Protein AF-A0A293MWN7-F1 (afdb_monomer_lite)

pLDDT: mean 80.71, std 11.27, range [49.97, 97.69]

Foldseek 3Di:
DPPPCPDPPKDFDDDPNDTDDTQDDPDDDPVSVQVVCCVVPVDHDPDDDDDPDQPVDGPDDPPDDDPVVVVVVVVVVVVVVVCCCVDVVVVVVVVVVVVVVVVVVVVVVD

Secondary structure (DSSP, 8-state):
--S---SSS--EEEETTEEEEE---SS--HHHHHHHHHHHH-PPPSS-----SS-SS-SS------HHHHHHHHHHHHHHHHHHHHSHHHHHHHHHHHHHHHHHHHHTT-

Organism: Ornithodoros erraticus (NCBI:txid265619)

Structure (mmCIF, N/CA/C/O backbone):
data_AF-A0A293MWN7-F1
#
_entry.id   AF-A0A293MWN7-F1
#
loop_
_atom_site.group_PDB
_atom_site.id
_atom_site.type_symbol
_atom_site.label_atom_id
_atom_site.label_alt_id
_atom_site.label_comp_id
_atom_site.label_asym_id
_atom_site.label_entity_id
_atom_site.label_seq_id
_atom_site.pdbx_PDB_ins_code
_atom_site.Cartn_x
_atom_site.Cartn_y
_atom_site.Cartn_z
_atom_site.occupancy
_atom_site.B_iso_or_equiv
_atom_site.auth_seq_id
_atom_site.auth_comp_id
_atom_site.auth_asym_id
_atom_site.auth_atom_id
_atom_site.pdbx_PDB_model_num
ATOM 1 N N . MET A 1 1 ? -26.817 3.801 2.938 1.00 49.97 1 MET A N 1
ATOM 2 C CA . MET A 1 1 ? -25.585 3.862 3.760 1.00 49.97 1 MET A CA 1
ATOM 3 C C . MET A 1 1 ? -25.989 4.146 5.203 1.00 49.97 1 MET A C 1
ATOM 5 O O . MET A 1 1 ? -26.403 5.258 5.484 1.00 49.97 1 MET A O 1
ATOM 9 N N . ARG A 1 2 ? -26.010 3.144 6.093 1.00 62.00 2 ARG A N 1
ATOM 10 C CA . ARG A 1 2 ? -26.714 3.249 7.392 1.00 62.00 2 ARG A CA 1
ATOM 11 C C . ARG A 1 2 ? -25.866 3.818 8.546 1.00 62.00 2 ARG A C 1
ATOM 13 O O . ARG A 1 2 ? -26.436 4.183 9.564 1.00 62.00 2 ARG A O 1
ATOM 20 N N . TYR A 1 3 ? -24.542 3.930 8.373 1.00 65.81 3 TYR A N 1
ATOM 21 C CA . TYR A 1 3 ? -23.612 4.328 9.446 1.00 65.81 3 TYR A CA 1
ATOM 22 C C . TYR A 1 3 ? -22.514 5.328 9.042 1.00 65.81 3 TYR A C 1
ATOM 24 O O . TYR A 1 3 ? -21.594 5.518 9.827 1.00 65.81 3 TYR A O 1
ATOM 32 N N . GLY A 1 4 ? -22.598 5.961 7.859 1.00 57.59 4 GLY A N 1
ATOM 33 C CA . GLY A 1 4 ? -21.717 7.071 7.437 1.00 57.59 4 GLY A CA 1
ATOM 34 C C . GLY A 1 4 ? -20.269 6.970 7.939 1.00 57.59 4 GLY A C 1
ATOM 35 O O . GLY A 1 4 ? -19.849 7.765 8.780 1.00 57.59 4 GLY A O 1
ATOM 36 N N . LEU A 1 5 ? -19.535 5.942 7.506 1.00 58.16 5 LEU A N 1
ATOM 37 C CA . LEU A 1 5 ? -18.146 5.726 7.915 1.00 58.16 5 LEU A CA 1
ATOM 38 C C . LEU A 1 5 ? -17.258 6.705 7.135 1.00 58.16 5 LEU A C 1
ATOM 40 O O . LEU A 1 5 ? -16.995 6.491 5.958 1.00 58.16 5 LEU A O 1
ATOM 44 N N . VAL A 1 6 ? -16.866 7.809 7.776 1.00 58.00 6 VAL A N 1
ATOM 45 C CA . VAL A 1 6 ? -16.071 8.888 7.151 1.00 58.00 6 VAL A CA 1
ATOM 46 C C . VAL A 1 6 ? -14.558 8.640 7.277 1.00 58.00 6 VAL A C 1
ATOM 48 O O . VAL A 1 6 ? -13.785 9.225 6.530 1.00 58.00 6 VAL A O 1
ATOM 51 N N . ALA A 1 7 ? -14.118 7.750 8.176 1.00 57.31 7 ALA A N 1
ATOM 52 C CA . ALA A 1 7 ? -12.700 7.437 8.379 1.00 57.31 7 ALA A CA 1
ATOM 53 C C . ALA A 1 7 ? -12.491 6.042 8.998 1.00 57.31 7 ALA A C 1
ATOM 55 O O . ALA A 1 7 ? -13.381 5.516 9.673 1.00 57.31 7 ALA A O 1
ATOM 56 N N . VAL A 1 8 ? -11.312 5.452 8.782 1.00 59.66 8 VAL A N 1
ATOM 57 C CA . VAL A 1 8 ? -10.897 4.149 9.327 1.00 59.66 8 VAL A CA 1
ATOM 58 C C . VAL A 1 8 ? -9.725 4.373 10.292 1.00 59.66 8 VAL A C 1
ATOM 60 O O . VAL A 1 8 ? -8.837 5.149 9.941 1.00 59.66 8 VAL A O 1
ATOM 63 N N . PRO A 1 9 ? -9.682 3.706 11.460 1.00 68.06 9 PRO A N 1
ATOM 64 C CA . PRO A 1 9 ? -10.727 2.866 12.059 1.00 68.06 9 PRO A CA 1
ATOM 65 C C . PRO A 1 9 ? -11.838 3.695 12.739 1.00 68.06 9 PRO A C 1
ATOM 67 O O . PRO A 1 9 ? -11.569 4.628 13.485 1.00 68.06 9 PRO A O 1
ATOM 70 N N . SER A 1 10 ? -13.108 3.333 12.512 1.00 80.69 10 SER A N 1
ATOM 71 C CA . SER A 1 10 ? -14.275 3.910 13.209 1.00 80.69 10 SER A CA 1
ATOM 72 C C . SER A 1 10 ? -14.856 2.886 14.185 1.00 80.69 10 SER A C 1
ATOM 74 O O . SER A 1 10 ? -15.312 1.829 13.754 1.00 80.69 10 SER A O 1
ATOM 76 N N . ILE A 1 11 ? -14.899 3.207 15.479 1.00 86.50 11 ILE A N 1
ATOM 77 C CA . ILE A 1 11 ? -15.448 2.320 16.517 1.00 86.50 11 ILE A CA 1
ATOM 78 C C . ILE A 1 11 ? -16.854 2.804 16.898 1.00 86.50 11 ILE A C 1
ATOM 80 O O . ILE A 1 11 ? -17.045 3.965 17.264 1.00 86.50 11 ILE A O 1
ATOM 84 N N . LEU A 1 12 ? -17.851 1.918 16.808 1.00 90.00 12 LEU A N 1
ATOM 85 C CA . LEU A 1 12 ? -19.230 2.176 17.235 1.00 90.00 12 LEU A CA 1
ATOM 86 C C . LEU A 1 12 ? -19.639 1.192 18.328 1.00 90.00 12 LEU A C 1
ATOM 88 O O . LEU A 1 12 ? -19.422 -0.012 18.206 1.00 90.00 12 LEU A O 1
ATOM 92 N N . LEU A 1 13 ? -20.288 1.710 19.365 1.00 89.31 13 LEU A N 1
ATOM 93 C CA . LEU A 1 13 ? -20.860 0.916 20.440 1.00 89.31 13 LEU A CA 1
ATOM 94 C C . LEU A 1 13 ? -22.328 0.622 20.132 1.00 89.31 13 LEU A C 1
ATOM 96 O O . LEU A 1 13 ? -23.113 1.543 19.888 1.00 89.31 13 LEU A O 1
ATOM 100 N N . PHE A 1 14 ? -22.699 -0.656 20.169 1.00 91.25 14 PHE A N 1
ATOM 101 C CA . PHE A 1 14 ? -24.064 -1.117 19.936 1.00 91.25 14 PHE A CA 1
ATOM 102 C C . PHE A 1 14 ? -24.683 -1.684 21.211 1.00 91.25 14 PHE A C 1
ATOM 104 O O . PHE A 1 14 ? -24.028 -2.387 21.973 1.00 91.25 14 PHE A O 1
ATOM 111 N N . HIS A 1 15 ? -25.973 -1.424 21.403 1.00 90.06 15 HIS A N 1
ATOM 112 C CA . HIS A 1 15 ? -26.793 -2.030 22.447 1.00 90.06 15 HIS A CA 1
ATOM 113 C C . HIS A 1 15 ? -28.186 -2.316 21.878 1.00 90.06 15 HIS A C 1
ATOM 115 O O . HIS A 1 15 ? -28.778 -1.447 21.234 1.00 90.06 15 HIS A O 1
ATOM 121 N N . ASN A 1 16 ? -28.703 -3.537 22.065 1.00 90.00 16 ASN A N 1
ATOM 122 C CA . ASN A 1 16 ? -29.993 -3.980 21.511 1.00 90.00 16 ASN A CA 1
ATOM 123 C C . ASN A 1 16 ? -30.162 -3.649 20.011 1.00 90.00 16 ASN A C 1
ATOM 125 O O . ASN A 1 16 ? -31.153 -3.047 19.598 1.00 90.00 16 ASN A O 1
ATOM 129 N N . ALA A 1 17 ? -29.153 -3.991 19.197 1.00 85.19 17 ALA A N 1
ATOM 130 C CA . ALA A 1 17 ? -29.096 -3.736 17.749 1.00 85.19 17 ALA A CA 1
ATOM 131 C C . ALA A 1 17 ? -29.156 -2.250 17.318 1.00 85.19 17 ALA A C 1
ATOM 133 O O . ALA A 1 17 ? -29.296 -1.949 16.130 1.00 85.19 17 ALA A O 1
ATOM 134 N N . ARG A 1 18 ? -29.004 -1.301 18.253 1.00 87.38 18 ARG A N 1
ATOM 135 C CA . ARG A 1 18 ? -28.915 0.140 17.979 1.00 87.38 18 ARG A CA 1
ATOM 136 C C . ARG A 1 18 ? -27.518 0.663 18.294 1.00 87.38 18 ARG A C 1
ATOM 138 O O . ARG A 1 18 ? -26.957 0.327 19.331 1.00 87.38 18 ARG A O 1
ATOM 145 N N . ALA A 1 19 ? -26.971 1.498 17.412 1.00 87.75 19 ALA A N 1
ATOM 146 C CA . ALA A 1 19 ? -25.730 2.214 17.692 1.00 87.75 19 ALA A CA 1
ATOM 147 C C . ALA A 1 19 ? -26.026 3.315 18.718 1.00 87.75 19 ALA A C 1
ATOM 149 O O . ALA A 1 19 ? -26.878 4.167 18.471 1.00 87.75 19 ALA A O 1
ATOM 150 N N . ILE A 1 20 ? -25.361 3.265 19.868 1.00 89.69 20 ILE A N 1
ATOM 151 C CA . ILE A 1 20 ? -25.598 4.181 20.992 1.00 89.69 20 ILE A CA 1
ATOM 152 C C . ILE A 1 20 ? -24.499 5.230 21.138 1.00 89.69 20 ILE A C 1
ATOM 154 O O . ILE A 1 20 ? -24.758 6.311 21.657 1.00 89.69 20 ILE A O 1
ATOM 158 N N . ALA A 1 21 ? -23.287 4.937 20.666 1.00 88.00 21 ALA A N 1
ATOM 159 C CA . ALA A 1 21 ? -22.173 5.869 20.717 1.00 88.00 21 ALA A CA 1
ATOM 160 C C . ALA A 1 21 ? -21.164 5.584 19.603 1.00 88.00 21 ALA A C 1
ATOM 162 O O . ALA A 1 21 ? -21.017 4.448 19.148 1.00 88.00 21 ALA A O 1
ATOM 163 N N . LYS A 1 22 ? -20.452 6.626 19.181 1.00 87.56 22 LYS A N 1
ATOM 164 C CA . LYS A 1 22 ? -19.340 6.548 18.235 1.00 87.56 22 LYS A CA 1
ATOM 165 C C . LYS A 1 22 ? -18.094 7.084 18.928 1.00 87.56 22 LYS A C 1
ATOM 167 O O . LYS A 1 22 ? -18.147 8.161 19.519 1.00 87.56 22 LYS A O 1
ATOM 172 N N . PHE A 1 23 ? -16.999 6.341 18.852 1.00 86.25 23 PHE A N 1
ATOM 173 C CA . PHE A 1 23 ? -15.698 6.821 19.290 1.00 86.25 23 PHE A CA 1
ATOM 174 C C . PHE A 1 23 ? -15.207 7.880 18.298 1.00 86.25 23 PHE A C 1
ATOM 176 O O . PHE A 1 23 ? -15.163 7.630 17.091 1.00 86.25 23 PHE A O 1
ATOM 183 N 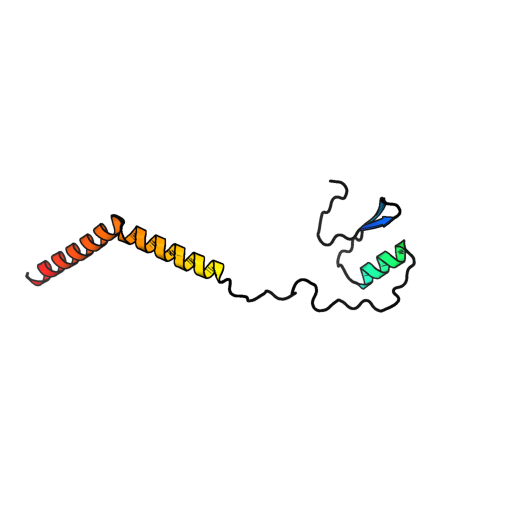N . ASN A 1 24 ? -14.911 9.075 18.799 1.00 81.88 24 ASN A N 1
ATOM 184 C CA . ASN A 1 24 ? -14.467 10.208 17.999 1.00 81.88 24 ASN A CA 1
ATOM 185 C C . ASN A 1 24 ? -13.390 10.955 18.780 1.00 81.88 24 ASN A C 1
ATOM 187 O O . ASN A 1 24 ? -13.701 11.895 19.511 1.00 81.88 24 ASN A O 1
ATOM 191 N N . ASP A 1 25 ? -12.157 10.477 18.663 1.00 78.62 25 ASP A N 1
ATOM 192 C CA . ASP A 1 25 ? -10.992 11.081 19.296 1.00 78.62 25 ASP A CA 1
ATOM 193 C C . ASP A 1 25 ? -10.051 11.631 18.223 1.00 78.62 25 ASP A C 1
ATOM 195 O O . ASP A 1 25 ? -9.890 11.021 17.162 1.00 78.62 25 ASP A O 1
ATOM 199 N N . THR A 1 26 ? -9.455 12.792 18.485 1.00 75.50 26 THR A N 1
ATOM 200 C CA . THR A 1 26 ? -8.536 13.462 17.551 1.00 75.50 26 THR A CA 1
ATOM 201 C C . THR A 1 26 ? -7.229 12.676 17.427 1.00 75.50 26 THR A C 1
ATOM 203 O O . THR A 1 26 ? -6.635 12.627 16.351 1.00 75.50 26 THR A O 1
ATOM 206 N N . HIS A 1 27 ? -6.814 12.016 18.514 1.00 77.00 27 HIS A N 1
ATOM 207 C CA . HIS A 1 27 ? -5.659 11.125 18.568 1.00 77.00 27 HIS A CA 1
ATOM 208 C C . HIS A 1 27 ? -6.082 9.785 19.183 1.00 77.00 27 HIS A C 1
ATOM 210 O O . HIS A 1 27 ? -6.162 9.679 20.403 1.00 77.00 27 HIS A O 1
ATOM 216 N N . PRO A 1 28 ? -6.377 8.760 18.364 1.00 74.56 28 PRO A N 1
ATOM 217 C CA . PRO A 1 28 ? -6.817 7.467 18.871 1.00 74.56 28 PRO A CA 1
ATOM 218 C C . PRO A 1 28 ? -5.740 6.826 19.754 1.00 74.56 28 PRO A C 1
ATOM 220 O O . PRO A 1 28 ? -4.670 6.471 19.262 1.00 74.56 28 PRO A O 1
ATOM 223 N N . SER A 1 29 ? -6.032 6.655 21.043 1.00 82.50 29 SER A N 1
ATOM 224 C CA . SER A 1 29 ? -5.174 5.938 21.991 1.00 82.50 29 SER A CA 1
ATOM 225 C C . SER A 1 29 ? -5.944 4.834 22.723 1.00 82.50 29 SER A C 1
ATOM 227 O O . SER A 1 29 ? -7.181 4.839 22.781 1.00 82.50 29 SER A O 1
ATOM 229 N N . ILE A 1 30 ? -5.214 3.865 23.282 1.00 84.25 30 ILE A N 1
ATOM 230 C CA . ILE A 1 30 ? -5.802 2.760 24.054 1.00 84.25 30 ILE A CA 1
ATOM 231 C C . ILE A 1 30 ? -6.468 3.285 25.332 1.00 84.25 30 ILE A C 1
ATOM 233 O O . ILE A 1 30 ? -7.541 2.812 25.715 1.00 84.25 30 ILE A O 1
ATOM 237 N N . GLU A 1 31 ? -5.889 4.309 25.956 1.00 85.62 31 GLU A N 1
ATOM 238 C CA . GLU A 1 31 ? -6.444 4.968 27.138 1.00 85.62 31 GLU A CA 1
ATOM 239 C C . GLU A 1 31 ? -7.770 5.660 26.803 1.00 85.62 31 GLU A C 1
ATOM 241 O O . GLU A 1 31 ? -8.761 5.476 27.515 1.00 85.62 31 GLU A O 1
ATOM 246 N N . GLY A 1 32 ? -7.822 6.393 25.683 1.00 87.12 32 GLY A N 1
ATOM 247 C CA . GLY A 1 32 ? -9.039 7.053 25.205 1.00 87.12 32 GLY A CA 1
ATOM 248 C C . GLY A 1 32 ? -10.159 6.054 24.910 1.00 87.12 32 GLY A C 1
ATOM 249 O O . GLY A 1 32 ? -11.307 6.249 25.327 1.00 87.12 32 GLY A O 1
ATOM 250 N N . LEU A 1 33 ? -9.826 4.931 24.265 1.00 86.94 33 LEU A N 1
ATOM 251 C CA . LEU A 1 33 ? -10.781 3.853 24.001 1.00 86.94 33 LEU A CA 1
ATOM 252 C C . LEU A 1 33 ? -11.284 3.201 25.298 1.00 86.94 33 LEU A C 1
ATOM 254 O O . LEU A 1 33 ? -12.487 2.973 25.452 1.00 86.94 33 LEU A O 1
ATOM 258 N N . THR A 1 34 ? -10.387 2.943 26.248 1.00 88.12 34 THR A N 1
ATOM 259 C CA . THR A 1 34 ? -10.730 2.358 27.552 1.00 88.12 34 THR A CA 1
ATOM 260 C C . THR A 1 34 ? -11.667 3.280 28.332 1.00 88.12 34 THR A C 1
ATOM 262 O O . THR A 1 34 ? -12.705 2.837 28.829 1.00 88.12 34 THR A O 1
ATOM 265 N N . ALA A 1 35 ? -11.375 4.584 28.359 1.00 87.81 35 ALA A N 1
ATOM 266 C CA . ALA A 1 35 ? -12.235 5.589 28.976 1.00 87.81 35 ALA A CA 1
ATOM 267 C C . ALA A 1 35 ? -13.614 5.668 28.298 1.00 87.81 35 ALA A C 1
ATOM 269 O O . ALA A 1 35 ? -14.638 5.773 28.979 1.00 87.81 35 ALA A O 1
ATOM 270 N N . PHE A 1 36 ? -13.671 5.571 26.966 1.00 89.81 36 PHE A N 1
ATOM 271 C CA . PHE A 1 36 ? -14.925 5.538 26.212 1.00 89.81 36 PHE A CA 1
ATOM 272 C C . PHE A 1 36 ? -15.787 4.320 26.566 1.00 89.81 36 PHE A C 1
ATOM 274 O O . PHE A 1 36 ? -16.990 4.474 26.801 1.00 89.81 36 PHE A O 1
ATOM 281 N N . ILE A 1 37 ? -15.192 3.126 26.630 1.00 89.69 37 ILE A N 1
ATOM 282 C CA . ILE A 1 37 ? -15.902 1.895 26.998 1.00 89.69 37 ILE A CA 1
ATOM 283 C C . ILE A 1 37 ? -16.395 1.998 28.441 1.00 89.69 37 ILE A C 1
ATOM 285 O O . ILE A 1 37 ? -17.587 1.791 28.686 1.00 89.69 37 ILE A O 1
ATOM 289 N N . HIS A 1 38 ? -15.528 2.394 29.377 1.00 90.31 38 HIS A N 1
ATOM 290 C CA . HIS A 1 38 ? -15.887 2.567 30.784 1.00 90.31 38 HIS A CA 1
ATOM 291 C C . HIS A 1 38 ? -17.025 3.586 30.957 1.00 90.31 38 HIS A C 1
ATOM 293 O O . HIS A 1 38 ? -17.982 3.334 31.685 1.00 90.31 38 HIS A O 1
ATOM 299 N N . LYS A 1 39 ? -17.008 4.703 30.217 1.00 89.56 39 LYS A N 1
ATOM 300 C CA . LYS A 1 39 ? -18.074 5.718 30.261 1.00 89.56 39 LYS A CA 1
ATOM 301 C C . LYS A 1 39 ? -19.457 5.157 29.912 1.00 89.56 39 LYS A C 1
ATOM 303 O O . LYS A 1 39 ? -20.442 5.570 30.520 1.00 89.56 39 LYS A O 1
ATOM 308 N N . HIS A 1 40 ? -19.547 4.246 28.943 1.00 90.06 40 HIS A N 1
ATOM 309 C CA . HIS A 1 40 ? -20.835 3.737 28.452 1.00 90.06 40 HIS A CA 1
ATOM 310 C C . HIS A 1 40 ? -21.258 2.408 29.082 1.00 90.06 40 HIS A C 1
ATOM 312 O O . HIS A 1 40 ? -22.451 2.132 29.162 1.00 90.06 40 HIS A O 1
ATOM 318 N N . THR A 1 41 ? -20.304 1.588 29.524 1.00 88.44 41 THR A N 1
ATOM 319 C CA . THR A 1 41 ? -20.565 0.237 30.049 1.00 88.44 41 THR A CA 1
ATOM 320 C C . THR A 1 41 ? -20.302 0.111 31.547 1.00 88.44 41 THR A C 1
ATOM 322 O O . THR A 1 41 ? -20.776 -0.839 32.161 1.00 88.44 41 THR A O 1
ATOM 325 N N . ARG A 1 42 ? -19.570 1.065 32.146 1.00 88.56 42 ARG A N 1
ATOM 326 C CA . ARG A 1 42 ? -19.034 1.009 33.520 1.00 88.56 42 ARG A CA 1
ATOM 327 C C . ARG A 1 42 ? -18.150 -0.212 33.795 1.00 88.56 42 ARG A C 1
ATOM 329 O O . ARG A 1 42 ? -17.923 -0.554 34.951 1.00 88.56 42 ARG A O 1
ATOM 336 N N . LEU A 1 43 ? -17.656 -0.863 32.743 1.00 86.94 43 LEU A N 1
ATOM 337 C CA . LEU A 1 43 ? -16.728 -1.980 32.848 1.00 86.94 43 LEU A CA 1
ATOM 338 C C . LEU A 1 43 ? -15.303 -1.453 32.995 1.00 86.94 43 LEU A C 1
ATOM 340 O O . LEU A 1 43 ? -14.889 -0.556 32.257 1.00 86.94 43 LEU A O 1
ATOM 344 N N . VAL A 1 44 ? -14.568 -2.032 33.939 1.00 83.19 44 VAL A N 1
ATOM 345 C CA . VAL A 1 44 ? -13.133 -1.807 34.127 1.00 83.19 44 VAL A CA 1
ATOM 346 C C . VAL A 1 44 ? -12.398 -2.982 33.476 1.00 83.19 44 VAL A C 1
ATOM 348 O O . VAL A 1 44 ? -12.835 -4.122 33.647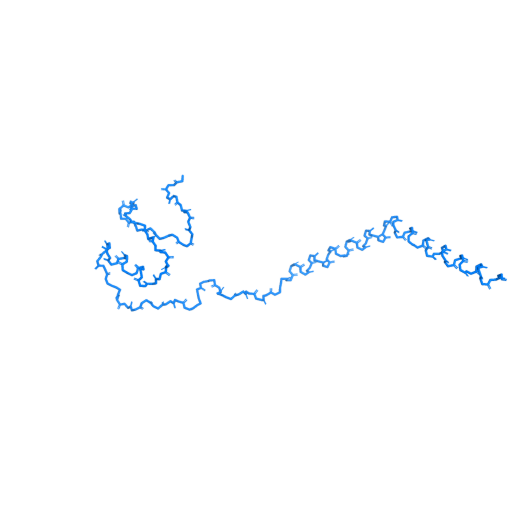 1.00 83.19 44 VAL A O 1
ATOM 351 N N . PRO A 1 45 ? -11.334 -2.744 32.692 1.00 78.56 45 PRO A N 1
ATOM 352 C CA . PRO A 1 45 ? -10.537 -3.831 32.139 1.00 78.56 45 PRO A CA 1
ATOM 353 C C . PRO A 1 45 ? -9.869 -4.638 33.263 1.00 78.56 45 PRO A C 1
ATOM 355 O O . PRO A 1 45 ? -9.255 -4.070 34.159 1.00 78.56 45 PRO A O 1
ATOM 358 N N . GLU A 1 46 ? -9.976 -5.965 33.188 1.00 79.50 46 GLU A N 1
ATOM 359 C CA . GLU A 1 46 ? -9.381 -6.907 34.156 1.00 79.50 46 GLU A CA 1
ATOM 360 C C . GLU A 1 46 ? -7.841 -6.913 34.099 1.00 79.50 46 GLU A C 1
ATOM 362 O O . GLU A 1 46 ? -7.164 -7.264 35.061 1.00 79.50 46 GLU A O 1
ATOM 367 N N . ARG A 1 47 ? -7.271 -6.522 32.955 1.00 77.50 47 ARG A N 1
ATOM 368 C CA . ARG A 1 47 ? -5.829 -6.472 32.704 1.00 77.50 47 ARG A CA 1
ATOM 369 C C . ARG A 1 47 ? -5.485 -5.218 31.913 1.00 77.50 47 ARG A C 1
ATOM 371 O O . ARG A 1 47 ? -6.279 -4.783 31.078 1.00 77.50 47 ARG A O 1
ATOM 378 N N . GLU A 1 48 ? -4.291 -4.675 32.145 1.00 76.69 48 GLU A N 1
ATOM 379 C CA . GLU A 1 48 ? -3.733 -3.618 31.302 1.00 76.69 48 GLU A CA 1
ATOM 380 C C . GLU A 1 48 ? -3.734 -4.050 29.831 1.00 76.69 48 GLU A C 1
ATOM 382 O O . GLU A 1 48 ? -3.320 -5.159 29.476 1.00 76.69 48 GLU A O 1
ATOM 387 N N . VAL A 1 49 ? -4.271 -3.176 28.983 1.00 75.50 49 VAL A N 1
ATOM 388 C CA . VAL A 1 49 ? -4.395 -3.419 27.549 1.00 75.50 49 VAL A CA 1
ATOM 389 C C . VAL A 1 49 ? -3.066 -3.047 26.908 1.00 75.50 49 VAL A C 1
ATOM 391 O O . VAL A 1 49 ? -2.831 -1.888 26.579 1.00 75.50 49 VAL A O 1
ATOM 394 N N . GLU A 1 50 ? -2.181 -4.025 26.749 1.00 75.88 50 GLU A N 1
ATOM 395 C CA . GLU A 1 50 ? -0.955 -3.820 25.983 1.00 75.88 50 GLU A CA 1
ATOM 396 C C . GLU A 1 50 ? -1.257 -3.858 24.477 1.00 75.88 50 GLU A C 1
ATOM 398 O O . GLU A 1 50 ? -2.024 -4.716 24.018 1.00 75.88 50 GLU A O 1
ATOM 403 N N . PRO A 1 51 ? -0.676 -2.943 23.680 1.00 69.50 51 PRO A N 1
ATOM 404 C CA . PRO A 1 51 ? -0.791 -3.007 22.233 1.00 69.50 51 PRO A CA 1
ATOM 405 C C . PRO A 1 51 ? -0.179 -4.321 21.744 1.00 69.50 51 PRO A C 1
ATOM 407 O O . PRO A 1 51 ? 0.970 -4.640 22.049 1.00 69.50 51 PRO A O 1
ATOM 410 N N . LEU A 1 52 ? -0.958 -5.092 20.982 1.00 70.44 52 LEU A N 1
ATOM 411 C CA . LEU A 1 52 ? -0.492 -6.354 20.426 1.00 70.44 52 LEU A CA 1
ATOM 412 C C . LEU A 1 52 ? 0.634 -6.065 19.426 1.00 70.44 52 LEU A C 1
ATOM 414 O O . LEU A 1 52 ? 0.394 -5.562 18.328 1.00 70.44 52 LEU A O 1
ATOM 418 N N . THR A 1 53 ? 1.868 -6.367 19.813 1.00 65.25 53 THR A N 1
ATOM 419 C CA . THR A 1 53 ? 3.024 -6.287 18.924 1.00 65.25 53 THR A CA 1
ATOM 420 C C . THR A 1 53 ? 2.924 -7.404 17.886 1.00 65.25 53 THR A C 1
ATOM 422 O O . THR A 1 53 ? 2.881 -8.584 18.223 1.00 65.25 53 THR A O 1
ATOM 425 N N . GLY A 1 54 ? 2.849 -7.028 16.606 1.00 65.88 54 GLY A N 1
ATOM 426 C CA . GLY A 1 54 ? 2.669 -7.980 15.506 1.00 65.88 54 GLY A CA 1
ATOM 427 C C . GLY A 1 54 ? 1.206 -8.342 15.264 1.00 65.88 54 GLY A C 1
ATOM 428 O O . GLY A 1 54 ? 0.825 -9.507 15.357 1.00 65.88 54 GLY A O 1
ATOM 429 N N . GLY A 1 55 ? 0.382 -7.338 14.944 1.00 66.94 55 GLY A N 1
ATOM 430 C CA . GLY A 1 55 ? -0.985 -7.556 14.471 1.00 66.94 55 GLY A CA 1
ATOM 431 C C . GLY A 1 55 ? -1.061 -8.551 13.297 1.00 66.94 55 GLY A C 1
ATOM 432 O O . GLY A 1 55 ? -0.045 -8.916 12.707 1.00 66.94 55 GLY A O 1
ATOM 433 N N . PRO A 1 56 ? -2.273 -8.987 12.903 1.00 70.75 56 PRO A N 1
ATOM 434 C CA . PRO A 1 56 ? -2.455 -9.975 11.829 1.00 70.75 56 PRO A CA 1
ATOM 435 C C . PRO A 1 56 ? -1.851 -9.529 10.490 1.00 70.75 56 PRO A C 1
ATOM 437 O O . PRO A 1 56 ? -1.646 -10.349 9.598 1.00 70.75 56 PRO A O 1
ATOM 440 N N . ILE A 1 57 ? -1.578 -8.229 10.358 1.00 64.56 57 ILE A N 1
ATOM 441 C CA . ILE A 1 57 ? -0.852 -7.640 9.250 1.00 64.56 57 ILE A CA 1
ATOM 442 C C . ILE A 1 57 ? 0.522 -7.210 9.782 1.00 64.56 57 ILE A C 1
ATOM 444 O O . ILE A 1 57 ? 0.578 -6.484 10.778 1.00 64.56 57 ILE A O 1
ATOM 448 N N . PRO A 1 58 ? 1.619 -7.641 9.143 1.00 64.25 58 PRO A N 1
ATOM 449 C CA . PRO A 1 58 ? 2.956 -7.182 9.482 1.00 64.25 58 PRO A CA 1
ATOM 450 C C . PRO A 1 58 ? 3.034 -5.660 9.349 1.00 64.25 58 PRO A C 1
ATOM 452 O O . PRO A 1 58 ? 2.718 -5.095 8.305 1.00 64.25 58 PRO A O 1
ATOM 455 N N . ASP A 1 59 ? 3.480 -5.0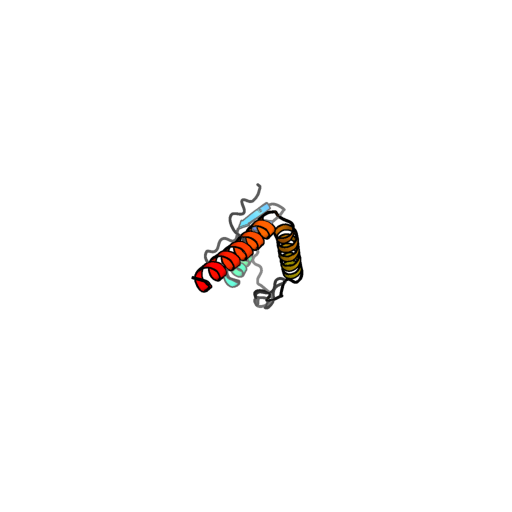13 10.422 1.00 66.00 59 ASP A N 1
ATOM 456 C CA . ASP A 1 59 ? 3.618 -3.552 10.531 1.00 66.00 59 ASP A CA 1
ATOM 457 C C . ASP A 1 59 ? 4.827 -3.012 9.738 1.00 66.00 59 ASP A C 1
ATOM 459 O O . ASP A 1 59 ? 5.105 -1.817 9.678 1.00 66.00 59 ASP A O 1
ATOM 463 N N . VAL A 1 60 ? 5.577 -3.926 9.120 1.00 71.94 60 VAL A N 1
ATOM 464 C CA . VAL A 1 60 ? 6.733 -3.649 8.277 1.00 71.94 60 VAL A CA 1
ATOM 465 C C . VAL A 1 60 ? 6.385 -3.951 6.829 1.00 71.94 60 VAL A C 1
ATOM 467 O O . VAL A 1 60 ? 5.739 -4.956 6.523 1.00 71.94 60 VAL A O 1
ATOM 470 N N . ALA A 1 61 ? 6.842 -3.090 5.920 1.00 67.19 61 ALA A N 1
ATOM 471 C CA . ALA A 1 61 ? 6.734 -3.349 4.494 1.00 67.19 61 ALA A CA 1
ATOM 472 C C . ALA A 1 61 ? 7.402 -4.696 4.181 1.00 67.19 61 ALA A C 1
ATOM 474 O O . ALA A 1 61 ? 8.604 -4.861 4.397 1.00 67.19 61 ALA A O 1
ATOM 475 N N . LEU A 1 62 ? 6.621 -5.666 3.693 1.00 69.81 62 LEU A N 1
ATOM 476 C CA . LEU A 1 62 ? 7.160 -6.947 3.251 1.00 69.81 62 LEU A CA 1
ATOM 477 C C . LEU A 1 62 ? 8.089 -6.699 2.065 1.00 69.81 62 LEU A C 1
ATOM 479 O O . LEU A 1 62 ? 7.643 -6.487 0.941 1.00 69.81 62 LEU A O 1
ATOM 483 N N . THR A 1 63 ? 9.392 -6.772 2.307 1.00 72.62 63 THR A N 1
ATOM 484 C CA . THR A 1 63 ? 10.427 -6.814 1.273 1.00 72.62 63 THR A CA 1
ATOM 485 C C . THR A 1 63 ? 10.495 -8.214 0.664 1.00 72.62 63 THR A C 1
ATOM 487 O O . THR A 1 63 ? 11.522 -8.884 0.694 1.00 72.62 63 THR A O 1
ATOM 490 N N . SER A 1 64 ? 9.372 -8.694 0.131 1.00 77.19 64 SER A N 1
ATOM 491 C CA . SER A 1 64 ? 9.348 -9.920 -0.662 1.00 77.19 64 SER A CA 1
ATOM 492 C C . SER A 1 64 ? 9.432 -9.551 -2.136 1.00 77.19 64 SER A C 1
ATOM 494 O O . SER A 1 64 ? 8.660 -8.729 -2.627 1.00 77.19 64 SER A O 1
ATOM 496 N N . THR A 1 65 ? 10.401 -10.124 -2.845 1.00 81.69 65 THR A N 1
ATOM 497 C CA . THR A 1 65 ? 10.517 -9.947 -4.292 1.00 81.69 65 THR A CA 1
ATOM 498 C C . THR A 1 65 ? 9.355 -10.652 -4.985 1.00 81.69 65 THR A C 1
ATOM 500 O O . THR A 1 65 ? 9.186 -11.863 -4.847 1.00 81.69 65 THR A O 1
ATOM 503 N N . ASP A 1 66 ? 8.568 -9.899 -5.753 1.00 88.50 66 ASP A N 1
ATOM 504 C CA . ASP A 1 66 ? 7.463 -10.445 -6.536 1.00 88.50 66 ASP A CA 1
ATOM 505 C C . ASP A 1 66 ? 7.995 -11.176 -7.783 1.00 88.50 66 ASP A C 1
ATOM 507 O O . ASP A 1 66 ? 8.372 -10.577 -8.795 1.00 88.50 66 ASP A O 1
ATOM 511 N N . TRP A 1 67 ? 8.041 -12.505 -7.696 1.00 91.56 67 TRP A N 1
ATOM 512 C CA . TRP A 1 67 ? 8.477 -13.379 -8.785 1.00 91.56 67 TRP A CA 1
ATOM 513 C C . TRP A 1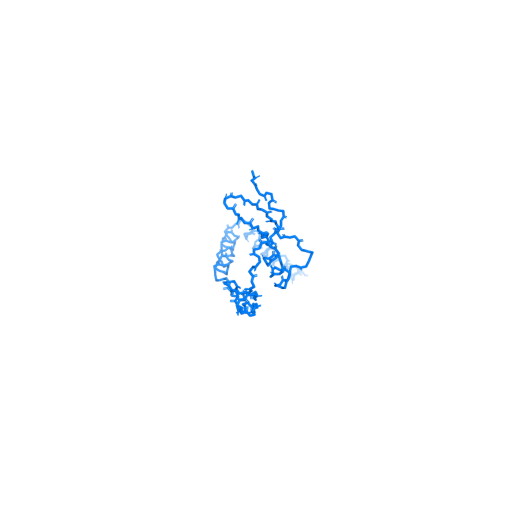 67 ? 7.534 -13.356 -9.992 1.00 91.56 67 TRP A C 1
ATOM 515 O O . TRP A 1 67 ? 7.987 -13.552 -11.122 1.00 91.56 67 TRP A O 1
ATOM 525 N N . VAL A 1 68 ? 6.240 -13.096 -9.780 1.00 93.69 68 VAL A N 1
ATOM 526 C CA . VAL A 1 68 ? 5.255 -12.996 -10.866 1.00 93.69 68 VAL A CA 1
ATOM 527 C C . VAL A 1 68 ? 5.515 -11.729 -11.669 1.00 93.69 68 VAL A C 1
ATOM 529 O O . VAL A 1 68 ? 5.534 -11.778 -12.900 1.00 93.69 68 VAL A O 1
ATOM 532 N N . LEU A 1 69 ? 5.804 -10.619 -10.984 1.00 92.12 69 LEU A N 1
ATOM 533 C CA . LEU A 1 69 ? 6.203 -9.372 -11.631 1.00 92.12 69 LEU A CA 1
ATOM 534 C C . LEU A 1 69 ? 7.476 -9.566 -12.463 1.00 92.12 69 LEU A C 1
ATOM 536 O O . LEU A 1 69 ? 7.515 -9.164 -13.625 1.00 92.12 69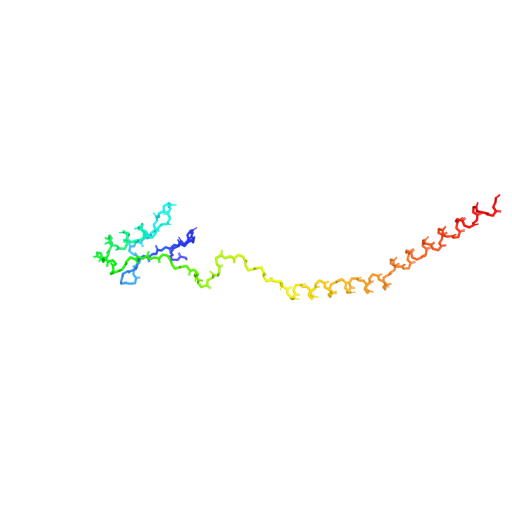 LEU A O 1
ATOM 540 N N . LEU A 1 70 ? 8.497 -10.225 -11.905 1.00 95.06 70 LEU A N 1
ATOM 541 C CA . LEU A 1 70 ? 9.738 -10.501 -12.632 1.00 95.06 70 LEU A CA 1
ATOM 542 C C . LEU A 1 70 ? 9.483 -11.350 -13.890 1.00 95.06 70 LEU A C 1
ATOM 544 O O . LEU A 1 70 ? 9.987 -11.029 -14.968 1.00 95.06 70 LEU A O 1
ATOM 548 N N . GLY A 1 71 ? 8.650 -12.388 -13.777 1.00 96.25 71 GLY A N 1
ATOM 549 C CA . GLY A 1 71 ? 8.229 -13.205 -14.916 1.00 96.25 71 GLY A CA 1
ATOM 550 C C . GLY A 1 71 ? 7.501 -12.393 -15.992 1.00 96.25 71 GLY A C 1
ATOM 551 O O . GLY A 1 71 ? 7.798 -12.535 -17.180 1.00 96.25 71 GLY A O 1
ATOM 552 N N . ALA A 1 72 ? 6.604 -11.488 -15.588 1.00 96.81 72 ALA A N 1
ATOM 553 C CA . ALA A 1 72 ? 5.882 -10.610 -16.506 1.00 96.81 72 ALA A CA 1
ATOM 554 C C . ALA A 1 72 ? 6.822 -9.659 -17.266 1.00 96.81 72 ALA A C 1
ATOM 556 O O . ALA A 1 72 ? 6.650 -9.452 -18.470 1.00 96.81 72 ALA A O 1
ATOM 557 N N . TRP A 1 73 ? 7.849 -9.125 -16.600 1.00 97.69 73 TRP A N 1
ATOM 558 C CA . TRP A 1 73 ? 8.877 -8.296 -17.236 1.00 97.69 73 TRP A CA 1
ATOM 559 C C . TRP A 1 73 ? 9.678 -9.070 -18.281 1.00 97.69 73 TRP A C 1
ATOM 561 O O . TRP A 1 73 ? 9.829 -8.596 -19.408 1.00 97.69 73 TRP A O 1
ATOM 571 N N . ILE A 1 74 ? 10.140 -10.275 -17.940 1.00 97.25 74 ILE A N 1
ATOM 572 C CA . ILE A 1 74 ? 10.889 -11.133 -18.869 1.00 97.25 74 ILE A CA 1
ATOM 573 C C . ILE A 1 74 ? 10.036 -11.452 -20.101 1.00 97.25 74 ILE A C 1
ATOM 575 O O . ILE A 1 74 ? 10.499 -11.291 -21.231 1.00 97.25 74 ILE A O 1
ATOM 579 N N . PHE A 1 75 ? 8.778 -11.849 -19.895 1.00 96.25 75 PHE A N 1
ATOM 580 C CA . PHE A 1 75 ? 7.854 -12.151 -20.986 1.00 96.25 75 PHE A CA 1
ATOM 581 C C . PHE A 1 75 ? 7.612 -10.933 -21.886 1.00 96.25 75 PHE A C 1
ATOM 583 O O . PHE A 1 75 ? 7.708 -11.033 -23.109 1.00 96.25 75 PHE A O 1
ATOM 590 N N . THR A 1 76 ? 7.366 -9.765 -21.289 1.00 96.31 76 THR A N 1
ATOM 591 C CA . THR A 1 76 ? 7.115 -8.519 -22.028 1.00 96.31 76 THR A CA 1
ATOM 592 C C . THR A 1 76 ? 8.322 -8.119 -22.874 1.00 96.31 76 THR A C 1
ATOM 594 O O . THR A 1 76 ? 8.163 -7.811 -24.055 1.00 96.31 76 THR A O 1
ATOM 597 N N . ILE A 1 77 ? 9.535 -8.177 -22.310 1.00 96.62 77 ILE A N 1
ATOM 598 C CA . ILE A 1 77 ? 10.776 -7.873 -23.037 1.00 96.62 77 ILE A CA 1
ATOM 599 C C . ILE A 1 77 ? 10.993 -8.872 -24.176 1.00 96.62 77 ILE A C 1
ATOM 601 O O . ILE A 1 77 ? 11.326 -8.463 -25.288 1.00 96.62 77 ILE A O 1
ATOM 605 N N . ALA A 1 78 ? 10.768 -10.166 -23.938 1.00 95.56 78 ALA A N 1
ATOM 606 C CA . ALA A 1 78 ? 10.916 -11.193 -24.964 1.00 95.56 78 ALA A CA 1
ATOM 607 C C . ALA A 1 78 ? 9.937 -10.977 -26.127 1.00 95.56 78 ALA A C 1
ATOM 609 O O . ALA A 1 78 ? 10.350 -10.951 -27.287 1.00 95.56 78 ALA A O 1
ATOM 610 N N . CYS A 1 79 ? 8.655 -10.742 -25.837 1.00 93.31 79 CYS A N 1
ATOM 611 C CA . CYS A 1 79 ? 7.656 -10.430 -26.857 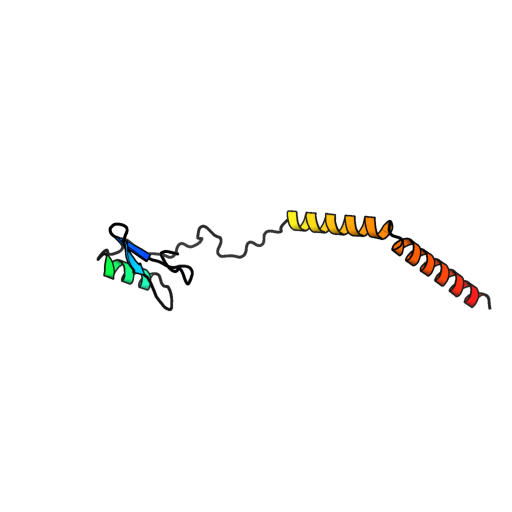1.00 93.31 79 CYS A CA 1
ATOM 612 C C . CYS A 1 79 ? 8.002 -9.148 -27.622 1.00 93.31 79 CYS A C 1
ATOM 614 O O . CYS A 1 79 ? 7.920 -9.124 -28.855 1.00 93.31 79 CYS A O 1
ATOM 616 N N . PHE A 1 80 ? 8.425 -8.098 -26.915 1.00 94.62 80 PHE A N 1
ATOM 617 C CA . PHE A 1 80 ? 8.856 -6.850 -27.537 1.00 94.62 80 PHE A CA 1
ATOM 618 C C . PHE A 1 80 ? 10.038 -7.085 -28.480 1.00 94.62 80 PHE A C 1
ATOM 620 O O . PHE A 1 80 ? 9.988 -6.674 -29.633 1.00 94.62 80 PHE A O 1
ATOM 627 N N . LEU A 1 81 ? 11.061 -7.823 -28.050 1.00 92.38 81 LEU A N 1
ATOM 628 C CA . LEU A 1 81 ? 12.234 -8.098 -28.871 1.00 92.38 81 LEU A CA 1
ATOM 629 C C . LEU A 1 81 ? 11.895 -8.973 -30.087 1.00 92.38 81 LEU A C 1
ATOM 631 O O . LEU A 1 81 ? 12.293 -8.652 -31.204 1.00 92.38 81 LEU A O 1
ATOM 635 N N . CYS A 1 82 ? 11.109 -10.038 -29.911 1.00 88.94 82 CYS A N 1
ATOM 636 C CA . CYS A 1 82 ? 10.687 -10.907 -31.013 1.00 88.94 82 CYS A CA 1
ATOM 637 C C . CYS A 1 82 ? 9.880 -10.144 -32.072 1.00 88.94 82 CYS A C 1
ATOM 639 O O . CYS A 1 82 ? 10.097 -10.316 -33.274 1.00 88.94 82 CYS A O 1
ATOM 641 N N . THR A 1 83 ? 8.954 -9.287 -31.639 1.00 86.81 83 THR A N 1
ATOM 642 C CA . THR A 1 83 ? 8.158 -8.457 -32.555 1.00 86.81 83 THR A CA 1
ATOM 643 C C . THR A 1 83 ? 8.998 -7.362 -33.200 1.00 86.81 83 THR A C 1
ATOM 645 O O . THR A 1 83 ? 8.876 -7.147 -34.404 1.00 86.81 83 THR A O 1
ATOM 648 N N . PHE A 1 84 ? 9.900 -6.729 -32.451 1.00 87.75 84 PHE A N 1
ATOM 649 C CA . PHE A 1 84 ? 10.812 -5.707 -32.954 1.00 87.75 84 PHE A CA 1
ATOM 650 C C . PHE A 1 84 ? 11.747 -6.255 -34.041 1.00 87.75 84 PHE A C 1
ATOM 652 O O . PHE A 1 84 ? 11.842 -5.664 -35.116 1.00 87.75 84 PHE A O 1
ATOM 659 N N . LEU A 1 85 ? 12.352 -7.426 -33.811 1.00 83.81 85 LEU A N 1
ATOM 660 C CA . LEU A 1 85 ? 13.227 -8.103 -34.776 1.00 83.81 85 LEU A CA 1
ATOM 661 C C . LEU A 1 85 ? 12.479 -8.553 -36.039 1.00 83.81 85 LEU A C 1
ATOM 663 O O . LEU A 1 85 ? 13.021 -8.496 -37.142 1.00 83.81 85 LEU A O 1
ATOM 667 N N . LYS A 1 86 ? 11.222 -8.993 -35.902 1.00 78.50 86 LYS A N 1
ATOM 668 C CA . LYS A 1 86 ? 10.381 -9.382 -37.046 1.00 78.50 86 LYS A CA 1
ATOM 669 C C . LYS A 1 86 ? 9.845 -8.167 -37.814 1.00 78.50 86 LYS A C 1
ATOM 671 O O . LYS A 1 86 ? 9.513 -8.284 -38.995 1.00 78.50 86 LYS A O 1
ATOM 676 N N . SER A 1 87 ? 9.732 -7.018 -37.153 1.00 80.81 87 SER A N 1
ATOM 677 C CA . SER A 1 87 ? 9.140 -5.817 -37.727 1.00 80.81 87 SER A CA 1
ATOM 678 C C . SER A 1 87 ? 10.048 -5.164 -38.771 1.00 80.81 87 SER A C 1
ATOM 680 O O . SER A 1 87 ? 11.274 -5.279 -38.746 1.00 80.81 87 SER A O 1
ATOM 682 N N . SER A 1 88 ? 9.437 -4.422 -39.699 1.00 69.44 88 SER A N 1
ATOM 683 C CA . SER A 1 88 ? 10.142 -3.694 -40.762 1.00 69.44 88 SER A CA 1
ATOM 684 C C . SER A 1 88 ? 11.185 -2.705 -40.224 1.00 69.44 88 SER A C 1
ATOM 686 O O . SER A 1 88 ? 12.073 -2.301 -40.973 1.00 69.44 88 SER A O 1
ATOM 688 N N . TYR A 1 89 ? 11.094 -2.317 -38.949 1.00 71.50 89 TYR A N 1
ATOM 689 C CA . TYR A 1 89 ? 12.066 -1.452 -38.282 1.00 71.50 89 TYR A CA 1
ATOM 690 C C . TYR A 1 89 ? 13.460 -2.081 -38.204 1.00 71.50 89 TYR A C 1
ATOM 692 O O . TYR A 1 89 ? 14.429 -1.396 -38.518 1.00 71.50 89 TYR A O 1
ATOM 700 N N . TRP A 1 90 ? 13.578 -3.378 -37.899 1.00 76.19 90 TRP A N 1
ATOM 701 C CA . TRP A 1 90 ? 14.880 -4.053 -37.870 1.00 76.19 90 TRP A CA 1
ATOM 702 C C . TRP A 1 90 ? 15.538 -4.076 -39.252 1.00 76.19 90 TRP A C 1
ATOM 704 O O . TRP A 1 90 ? 16.713 -3.749 -39.388 1.00 76.19 90 TRP A O 1
ATOM 714 N N . LYS A 1 91 ? 14.748 -4.345 -40.300 1.00 77.31 91 LYS A N 1
ATOM 715 C CA . LYS A 1 91 ? 15.219 -4.301 -41.694 1.00 77.31 91 LYS A CA 1
ATOM 716 C C . LYS A 1 91 ? 15.692 -2.906 -42.108 1.00 77.31 91 LYS A C 1
ATOM 718 O O . LYS A 1 91 ? 16.666 -2.784 -42.842 1.00 77.31 91 LYS A O 1
ATOM 723 N N . ARG A 1 92 ? 15.014 -1.851 -41.639 1.00 79.81 92 ARG A N 1
ATOM 724 C CA . ARG A 1 92 ? 15.408 -0.457 -41.899 1.00 79.81 92 ARG A CA 1
ATOM 725 C C . ARG A 1 92 ? 16.709 -0.098 -41.186 1.00 79.81 92 ARG A C 1
ATOM 727 O O . ARG A 1 92 ? 17.559 0.523 -41.808 1.00 79.81 92 ARG A O 1
ATOM 734 N N . ILE A 1 93 ? 16.878 -0.529 -39.936 1.00 83.81 93 ILE A N 1
ATOM 735 C CA . ILE A 1 93 ? 18.106 -0.308 -39.157 1.00 83.81 93 ILE A CA 1
ATOM 736 C C . ILE A 1 93 ? 19.286 -1.064 -39.780 1.00 83.81 93 ILE A C 1
ATOM 738 O O . ILE A 1 93 ? 20.352 -0.489 -39.979 1.00 83.81 93 ILE A O 1
ATOM 742 N N . SER A 1 94 ? 19.107 -2.334 -40.154 1.00 82.56 94 SER A N 1
ATOM 743 C CA . SER A 1 94 ? 20.176 -3.087 -40.818 1.00 82.56 94 SER A CA 1
ATOM 744 C C . SER A 1 94 ? 20.544 -2.475 -42.171 1.00 82.56 94 SER A C 1
ATOM 746 O O . SER A 1 94 ? 21.722 -2.405 -42.509 1.00 82.56 94 SER A O 1
ATOM 748 N N . ALA A 1 95 ? 19.553 -1.988 -42.926 1.00 83.31 95 ALA A N 1
ATOM 749 C CA . ALA A 1 95 ? 19.790 -1.315 -44.199 1.00 83.31 95 ALA A CA 1
ATOM 750 C C . ALA A 1 95 ? 20.525 0.023 -44.021 1.00 83.31 95 ALA A C 1
ATOM 752 O O . ALA A 1 95 ? 21.436 0.306 -44.792 1.00 83.31 95 ALA A O 1
ATOM 753 N N . SER A 1 96 ? 20.194 0.821 -42.998 1.00 85.75 96 SER A N 1
ATOM 754 C CA . SER A 1 96 ? 20.910 2.072 -42.722 1.00 85.75 96 SER A CA 1
ATOM 755 C C . SER A 1 96 ? 22.351 1.826 -42.285 1.00 85.75 96 SER A C 1
ATOM 757 O O . SER A 1 96 ? 23.237 2.549 -42.722 1.00 85.75 96 SER A O 1
ATOM 759 N N . VAL A 1 97 ? 22.607 0.781 -41.489 1.00 88.00 97 VAL A N 1
ATOM 760 C CA . VAL A 1 97 ? 23.974 0.395 -41.095 1.00 88.00 97 VAL A CA 1
ATOM 761 C C . VAL A 1 97 ? 24.783 -0.064 -42.309 1.00 88.00 97 VAL A C 1
ATOM 763 O O . VAL A 1 97 ? 25.916 0.368 -42.487 1.00 88.00 97 VAL A O 1
ATOM 766 N N . GLN A 1 98 ? 24.198 -0.891 -43.181 1.00 88.19 98 GLN A N 1
ATOM 767 C CA . GLN A 1 98 ? 24.859 -1.313 -44.420 1.00 88.19 98 GLN A CA 1
ATOM 768 C C . GLN A 1 98 ? 25.127 -0.143 -45.369 1.00 88.19 98 GLN A C 1
ATOM 770 O O . GLN A 1 98 ? 26.150 -0.137 -46.048 1.00 88.19 98 GLN A O 1
ATOM 775 N N . ASN A 1 99 ? 24.213 0.826 -45.442 1.00 87.06 99 ASN A N 1
ATOM 776 C CA . ASN A 1 99 ? 24.396 1.996 -46.289 1.00 87.06 99 ASN A CA 1
ATOM 777 C C . ASN A 1 99 ? 25.493 2.918 -45.745 1.00 87.06 99 ASN A C 1
ATOM 779 O O . ASN A 1 99 ? 26.391 3.274 -46.496 1.00 87.06 99 ASN A O 1
ATOM 783 N N . ALA A 1 100 ? 25.489 3.184 -44.436 1.00 88.56 100 ALA A N 1
ATOM 784 C CA . ALA A 1 100 ? 26.532 3.964 -43.773 1.00 88.56 100 ALA A CA 1
ATOM 785 C C . ALA A 1 100 ? 27.922 3.317 -43.910 1.00 88.56 100 ALA A C 1
ATOM 787 O O . ALA A 1 100 ? 28.907 4.009 -44.141 1.00 88.56 100 ALA A O 1
ATOM 788 N N . TRP A 1 101 ? 28.005 1.983 -43.826 1.00 86.44 101 TRP A N 1
ATOM 789 C CA . TRP A 1 101 ? 29.261 1.263 -44.058 1.00 86.44 101 TRP A CA 1
ATOM 790 C C . TRP A 1 101 ? 29.758 1.417 -45.502 1.00 86.44 101 TRP A C 1
ATOM 792 O O . TRP A 1 101 ? 30.950 1.593 -45.732 1.00 86.44 101 TRP A O 1
ATOM 802 N N . ARG A 1 102 ? 28.850 1.356 -46.484 1.00 85.25 102 ARG A N 1
ATOM 803 C CA . ARG A 1 102 ? 29.197 1.522 -47.903 1.00 85.25 102 ARG A CA 1
ATOM 804 C C . ARG A 1 102 ? 29.665 2.945 -48.209 1.00 85.25 102 ARG A C 1
ATOM 806 O O . ARG A 1 102 ? 30.639 3.104 -48.929 1.00 85.25 102 ARG A O 1
ATOM 813 N N . GLU A 1 103 ? 28.990 3.951 -47.658 1.00 84.81 103 GLU A N 1
ATOM 814 C CA . GLU A 1 103 ? 29.353 5.367 -47.807 1.00 84.81 103 GLU A CA 1
ATOM 815 C C . GLU A 1 103 ? 30.744 5.657 -47.225 1.00 84.81 103 GLU A C 1
ATOM 817 O O . GLU A 1 103 ? 31.581 6.222 -47.922 1.00 84.81 103 GLU A O 1
ATOM 822 N N . ALA A 1 104 ? 31.038 5.164 -46.017 1.00 83.56 104 ALA A N 1
ATOM 823 C CA . ALA A 1 104 ? 32.357 5.319 -45.398 1.00 83.56 104 ALA A CA 1
ATOM 824 C C . ALA A 1 104 ? 33.487 4.666 -46.215 1.00 83.56 104 ALA A C 1
ATOM 826 O O . ALA A 1 104 ? 34.616 5.141 -46.211 1.00 83.56 104 ALA A O 1
ATOM 827 N N . GLN A 1 105 ? 33.200 3.573 -46.926 1.00 79.56 105 GLN A N 1
ATOM 828 C CA . GLN A 1 105 ? 34.208 2.885 -47.728 1.00 79.56 105 GLN A CA 1
ATOM 829 C C . GLN A 1 105 ? 34.526 3.617 -49.040 1.00 79.56 105 GLN A C 1
ATOM 831 O O . GLN A 1 105 ? 35.667 3.569 -49.485 1.00 79.56 105 GLN A O 1
ATOM 836 N N . HIS A 1 106 ? 33.557 4.343 -49.610 1.00 72.06 106 HIS A N 1
ATOM 837 C CA . HIS A 1 106 ? 33.791 5.220 -50.760 1.00 72.06 106 HIS A CA 1
ATOM 838 C C . HIS A 1 106 ? 34.632 6.454 -50.394 1.00 72.06 106 HIS A C 1
ATOM 840 O O . HIS A 1 106 ? 35.511 6.820 -51.161 1.00 72.06 106 HIS A O 1
ATOM 846 N N . GLU A 1 107 ? 34.444 7.044 -49.207 1.00 71.50 107 GLU A N 1
ATOM 847 C CA . GLU A 1 107 ? 35.270 8.174 -48.732 1.00 71.50 107 GLU A CA 1
ATOM 848 C C . GLU A 1 107 ? 36.735 7.803 -48.435 1.00 71.50 107 GLU A C 1
ATOM 850 O O . GLU A 1 107 ? 37.578 8.687 -48.318 1.00 71.50 107 GLU A O 1
ATOM 855 N N . HIS A 1 108 ? 37.053 6.515 -48.277 1.00 63.31 108 HIS A N 1
ATOM 856 C CA . HIS A 1 108 ? 38.420 6.041 -48.035 1.00 63.31 108 HIS A CA 1
ATOM 857 C C . HIS A 1 108 ? 39.173 5.630 -49.313 1.00 63.31 108 HIS A C 1
ATOM 859 O O . HIS A 1 108 ? 40.368 5.338 -49.229 1.00 63.31 108 HIS A O 1
ATOM 865 N N . GLU A 1 109 ? 38.493 5.564 -50.462 1.00 58.19 109 GLU A N 1
ATOM 866 C CA . GLU A 1 109 ? 39.086 5.217 -51.765 1.00 58.19 109 GLU A CA 1
ATOM 867 C C . GLU A 1 109 ? 39.382 6.447 -52.655 1.00 58.19 109 GLU A C 1
ATOM 869 O O . GLU A 1 109 ? 40.115 6.295 -53.636 1.00 58.19 109 GLU A O 1
ATOM 874 N N . ASP A 1 110 ? 38.885 7.638 -52.291 1.00 51.28 110 ASP A N 1
ATOM 875 C CA . ASP A 1 110 ? 39.223 8.952 -52.881 1.00 51.28 110 ASP A CA 1
ATOM 876 C C . ASP A 1 110 ? 40.382 9.652 -52.131 1.00 51.28 110 ASP A C 1
ATOM 878 O O . ASP A 1 110 ? 41.178 10.364 -52.794 1.00 51.28 110 ASP A O 1
#

Sequence (110 aa):
MRYGLVAVPSILLFHNARAIAKFNDTHPSIEGLTAFIHKHTRLVPEREVEPLTGGPIPDVALTSTDWVLLGAWIFTIACFLCTFLKSSYWKRISASVQNAWREAQHEHED

InterPro domains:
  IPR042418 Thioredoxin domain-containing protein 15 [PTHR14684] (1-110)

Radius of gyration: 33.79 Å; chains: 1; bounding box: 69×27×87 Å